Protein AF-A0A506TYK7-F1 (afdb_monomer)

Radius of gyration: 10.96 Å; Cα contacts (8 Å, |Δi|>4): 62; chains: 1; bounding box: 20×22×30 Å

Solvent-accessible surface area (backbone atoms only — not comparable to full-atom values): 4004 Å² total; per-residue (Å²): 106,58,72,69,58,53,53,50,53,50,46,54,53,59,68,70,47,76,85,71,88,59,56,43,51,50,58,60,55,50,72,72,41,81,47,87,74,42,80,58,57,68,68,60,51,48,52,50,48,50,53,54,30,52,79,67,73,45,57,68,38,77,70,90,121

pLDDT: mean 79.48, std 10.92, range [45.28, 91.94]

Structure (mmCIF, N/CA/C/O backbone):
data_AF-A0A506TYK7-F1
#
_entry.id   AF-A0A506TYK7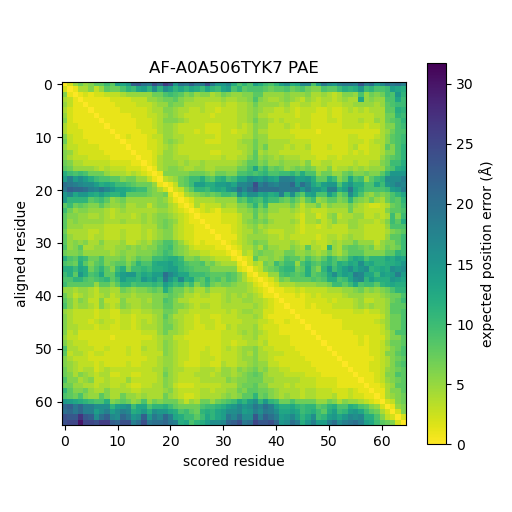-F1
#
loop_
_atom_site.group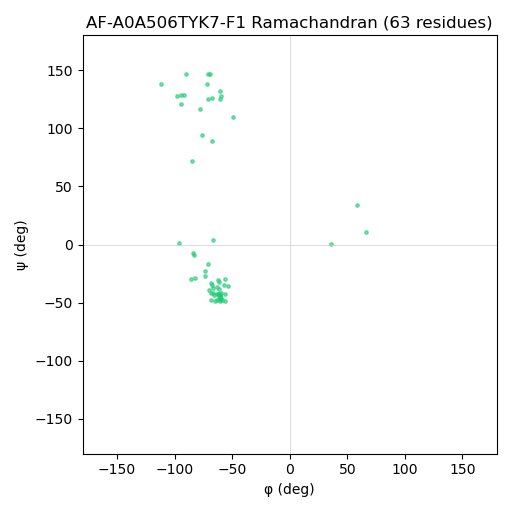_PDB
_atom_site.id
_atom_site.type_symbol
_atom_site.label_atom_id
_atom_site.label_alt_id
_atom_site.label_comp_id
_atom_site.label_asym_id
_atom_site.label_entity_id
_atom_site.label_seq_id
_atom_site.pdbx_PDB_ins_code
_atom_site.Cartn_x
_atom_site.Cartn_y
_atom_site.Cartn_z
_atom_site.occupancy
_atom_site.B_iso_or_equiv
_atom_site.auth_seq_id
_atom_site.auth_comp_id
_atom_site.auth_asym_id
_atom_site.auth_atom_id
_atom_site.pdbx_PDB_model_num
ATOM 1 N N . MET A 1 1 ? -4.801 4.615 16.275 1.00 59.19 1 MET A N 1
ATOM 2 C CA . MET A 1 1 ? -4.901 5.305 14.963 1.00 59.19 1 MET A CA 1
ATOM 3 C C . MET A 1 1 ? -5.987 4.600 14.128 1.00 59.19 1 MET A C 1
ATOM 5 O O . MET A 1 1 ? -6.271 3.457 14.448 1.00 59.19 1 MET A O 1
ATOM 9 N N . SER A 1 2 ? -6.645 5.216 13.134 1.00 75.00 2 SER A N 1
ATOM 10 C CA . SER A 1 2 ? -7.682 4.525 12.319 1.00 75.00 2 SER A CA 1
ATOM 11 C C . SER A 1 2 ? -7.084 3.844 11.078 1.00 75.00 2 SER A C 1
ATOM 13 O O . SER A 1 2 ? -6.172 4.403 10.472 1.00 75.00 2 SER A O 1
ATOM 15 N N . ASN A 1 3 ? -7.638 2.701 10.644 1.00 79.19 3 ASN A N 1
ATOM 16 C CA . ASN A 1 3 ? -7.181 1.936 9.463 1.00 79.19 3 ASN A CA 1
ATOM 17 C C . ASN A 1 3 ? -7.195 2.780 8.165 1.00 79.19 3 ASN A C 1
ATOM 19 O O . ASN A 1 3 ? -6.288 2.714 7.343 1.00 79.19 3 ASN A O 1
ATOM 23 N N . GLU A 1 4 ? -8.162 3.688 8.033 1.00 85.44 4 GLU A N 1
ATOM 24 C CA . GLU A 1 4 ? -8.229 4.647 6.922 1.00 85.44 4 GLU A CA 1
ATOM 25 C C . GLU A 1 4 ? -7.011 5.588 6.862 1.00 85.44 4 GLU A C 1
ATOM 27 O O . GLU A 1 4 ? -6.491 5.880 5.786 1.00 85.44 4 GLU A O 1
ATOM 32 N N . LYS A 1 5 ? -6.505 6.029 8.021 1.00 83.94 5 LYS A N 1
ATOM 33 C CA . LYS A 1 5 ? -5.315 6.885 8.092 1.00 83.94 5 LYS A CA 1
ATOM 34 C C . LYS A 1 5 ? -4.055 6.109 7.700 1.00 83.94 5 LYS A C 1
ATOM 36 O O . LYS A 1 5 ? -3.220 6.659 6.989 1.00 83.94 5 LYS A O 1
ATOM 41 N N . LEU A 1 6 ? -3.952 4.844 8.113 1.00 85.75 6 LEU A N 1
ATOM 42 C CA . LEU A 1 6 ? -2.867 3.945 7.713 1.00 85.75 6 LEU A CA 1
ATOM 43 C C . LEU A 1 6 ? -2.849 3.756 6.188 1.00 85.75 6 LEU A C 1
ATOM 45 O O . LEU A 1 6 ? -1.823 3.977 5.553 1.00 85.75 6 LEU A O 1
ATOM 49 N N . ARG A 1 7 ? -4.005 3.453 5.585 1.00 87.69 7 ARG A N 1
ATOM 50 C CA . ARG A 1 7 ? -4.165 3.339 4.123 1.00 87.69 7 ARG A CA 1
ATOM 51 C C . ARG A 1 7 ? -3.735 4.598 3.385 1.00 87.69 7 ARG A C 1
ATOM 53 O O . ARG A 1 7 ? -3.053 4.512 2.368 1.00 87.69 7 ARG A O 1
ATOM 60 N N . ARG A 1 8 ? -4.100 5.766 3.914 1.00 89.56 8 ARG A N 1
ATOM 61 C CA . ARG A 1 8 ? -3.689 7.049 3.345 1.00 89.56 8 ARG A CA 1
ATOM 62 C C . ARG A 1 8 ? -2.170 7.233 3.384 1.00 89.56 8 ARG A C 1
ATOM 64 O O . ARG A 1 8 ? -1.599 7.562 2.353 1.00 89.56 8 ARG A O 1
ATOM 71 N N . GLN A 1 9 ? -1.527 6.962 4.521 1.00 88.69 9 GLN A N 1
ATOM 72 C CA . GLN A 1 9 ? -0.069 7.068 4.657 1.00 88.69 9 GLN A CA 1
ATOM 73 C C . GLN A 1 9 ? 0.674 6.087 3.742 1.00 88.69 9 GLN A C 1
ATOM 75 O O . GLN A 1 9 ? 1.641 6.472 3.089 1.00 88.69 9 GLN A O 1
ATOM 80 N N . ILE A 1 10 ? 0.198 4.841 3.649 1.00 89.25 10 ILE A N 1
ATOM 81 C CA . ILE A 1 10 ? 0.722 3.830 2.720 1.00 89.25 10 ILE A CA 1
ATOM 82 C C . ILE A 1 10 ? 0.609 4.326 1.278 1.00 89.25 10 ILE A C 1
ATOM 84 O O . ILE A 1 10 ? 1.575 4.254 0.524 1.00 89.25 10 ILE A O 1
ATOM 88 N N . GLY A 1 11 ? -0.557 4.852 0.899 1.00 89.12 11 GLY A N 1
ATOM 89 C CA . GLY A 1 11 ? -0.790 5.400 -0.433 1.00 89.12 11 GLY A CA 1
ATOM 90 C C . GLY A 1 11 ? 0.146 6.561 -0.762 1.00 89.12 11 GLY A C 1
ATOM 91 O O . GLY A 1 11 ? 0.747 6.561 -1.830 1.00 89.12 11 GLY A O 1
ATOM 92 N N . GLU A 1 12 ? 0.320 7.503 0.168 1.00 90.19 12 GLU A N 1
ATOM 93 C CA . GLU A 1 12 ? 1.249 8.630 0.016 1.00 90.19 12 GLU A CA 1
ATOM 94 C C . GLU A 1 12 ? 2.692 8.135 -0.164 1.00 90.19 12 GLU A C 1
ATOM 96 O O . GLU A 1 12 ? 3.373 8.568 -1.089 1.00 90.19 12 GLU A O 1
ATOM 101 N N . LYS A 1 13 ? 3.135 7.160 0.642 1.00 87.94 13 LYS A N 1
ATOM 102 C CA . LYS A 1 13 ? 4.471 6.556 0.508 1.00 87.94 13 LYS A CA 1
ATOM 103 C C . LYS A 1 13 ? 4.659 5.852 -0.830 1.00 87.94 13 LYS A C 1
ATOM 105 O O . LYS A 1 13 ? 5.703 6.003 -1.452 1.00 87.94 13 LYS A O 1
ATOM 110 N N . LEU A 1 14 ? 3.656 5.110 -1.291 1.00 86.19 14 LEU A N 1
ATOM 111 C CA . LEU A 1 14 ? 3.677 4.452 -2.598 1.00 86.19 14 LEU A CA 1
ATOM 112 C C . LEU A 1 14 ? 3.752 5.455 -3.755 1.00 86.19 14 LEU A C 1
ATOM 114 O O . LEU A 1 14 ? 4.425 5.182 -4.745 1.00 86.19 14 LEU A O 1
ATOM 118 N N . ASP A 1 15 ? 3.087 6.603 -3.628 1.00 86.62 15 ASP A N 1
ATOM 119 C CA . ASP A 1 15 ? 3.104 7.663 -4.640 1.00 86.62 15 ASP A CA 1
ATOM 120 C C . ASP A 1 15 ? 4.443 8.430 -4.668 1.00 86.62 15 ASP A C 1
ATOM 122 O O . ASP A 1 15 ? 4.835 8.931 -5.723 1.00 86.62 15 ASP A O 1
ATOM 126 N N . GLU A 1 16 ? 5.161 8.494 -3.539 1.00 85.50 16 GLU A N 1
ATOM 127 C CA . GLU A 1 16 ? 6.518 9.058 -3.438 1.00 85.50 16 GLU A CA 1
ATOM 128 C C . GLU A 1 16 ? 7.596 8.157 -4.060 1.00 85.50 16 GLU A C 1
ATOM 130 O O . GLU A 1 16 ? 8.675 8.642 -4.416 1.00 85.50 16 GLU A O 1
ATOM 135 N N . LEU A 1 17 ? 7.337 6.851 -4.189 1.00 78.75 17 LEU A N 1
ATOM 136 C CA . LEU A 1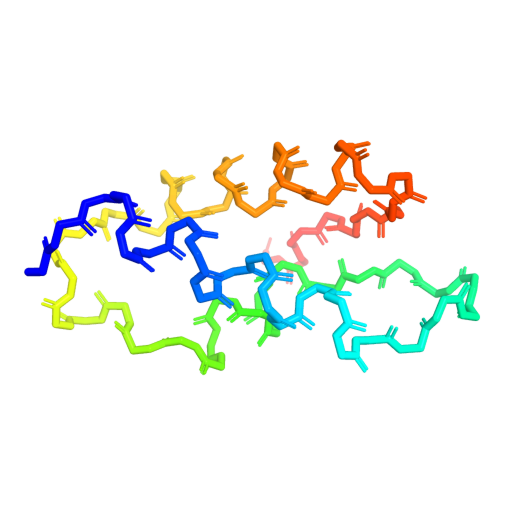 17 ? 8.326 5.921 -4.718 1.00 78.75 17 LEU A CA 1
ATOM 137 C C . LEU A 1 17 ? 8.533 6.123 -6.225 1.00 78.75 17 LEU A C 1
ATOM 139 O O . LEU A 1 17 ? 7.572 6.292 -6.986 1.00 78.75 17 LEU A O 1
ATOM 143 N N . PRO A 1 18 ? 9.792 6.073 -6.695 1.00 74.25 18 PRO A N 1
ATOM 144 C CA . PRO A 1 18 ? 10.075 6.162 -8.115 1.00 74.25 18 PRO A CA 1
ATOM 145 C C . PRO A 1 18 ? 9.397 4.990 -8.828 1.00 74.25 18 PRO A C 1
ATOM 147 O O . PRO A 1 18 ? 9.634 3.827 -8.518 1.00 74.25 18 PRO A O 1
ATOM 150 N N . ARG A 1 19 ? 8.573 5.293 -9.836 1.00 67.50 19 ARG A N 1
ATOM 151 C CA . ARG A 1 19 ? 7.896 4.290 -10.685 1.00 67.50 19 ARG A CA 1
ATOM 152 C C . ARG A 1 19 ? 8.862 3.476 -11.561 1.00 67.50 19 ARG A C 1
ATOM 154 O O . ARG A 1 19 ? 8.420 2.696 -12.403 1.00 67.50 19 ARG A O 1
ATOM 161 N N . GLU A 1 20 ? 10.167 3.691 -11.420 1.00 63.00 20 GLU A N 1
ATOM 162 C CA . GLU A 1 20 ? 11.220 2.979 -12.135 1.00 63.00 20 GLU A CA 1
ATOM 163 C C . GLU A 1 20 ? 11.260 1.525 -11.674 1.00 63.00 20 GLU A C 1
ATOM 165 O O . GLU A 1 20 ? 11.960 1.241 -10.719 1.00 63.00 20 GLU A O 1
ATOM 170 N N . ALA A 1 21 ? 10.477 0.658 -12.333 1.00 57.00 21 ALA A N 1
ATOM 171 C CA . ALA A 1 21 ? 10.548 -0.807 -12.530 1.00 57.00 21 ALA A CA 1
ATOM 172 C C . ALA A 1 21 ? 11.063 -1.750 -11.414 1.00 57.00 21 ALA A C 1
ATOM 174 O O . ALA A 1 21 ? 11.099 -2.966 -11.612 1.00 57.00 21 ALA A O 1
ATOM 175 N N . HIS A 1 22 ? 11.446 -1.245 -10.254 1.00 66.75 22 HIS A N 1
ATOM 176 C CA . HIS A 1 22 ? 11.987 -1.991 -9.148 1.00 66.75 22 HIS A CA 1
ATOM 177 C C . HIS A 1 22 ? 10.825 -2.372 -8.239 1.00 66.75 22 HIS A C 1
ATOM 179 O O . HIS A 1 22 ? 10.006 -1.517 -7.893 1.00 66.75 22 HIS A O 1
ATOM 185 N N . PRO A 1 23 ? 10.711 -3.661 -7.887 1.00 75.31 23 PRO A N 1
ATOM 186 C CA . PRO A 1 23 ? 9.675 -4.098 -6.978 1.00 75.31 23 PRO A CA 1
ATOM 187 C C . PRO A 1 23 ? 9.838 -3.359 -5.653 1.00 75.31 23 PRO A C 1
ATOM 189 O O . PRO A 1 23 ? 10.917 -3.343 -5.062 1.00 75.31 23 PRO A O 1
ATOM 192 N N . VAL A 1 24 ? 8.754 -2.743 -5.205 1.00 79.75 24 VAL A N 1
ATOM 193 C CA . VAL A 1 24 ? 8.695 -2.064 -3.922 1.00 79.75 24 VAL A CA 1
ATOM 194 C C . VAL A 1 24 ? 8.707 -3.111 -2.821 1.00 79.75 24 VAL A C 1
ATOM 196 O O . VAL A 1 24 ? 7.882 -4.026 -2.811 1.00 79.75 24 VAL A O 1
ATOM 199 N N . ASP A 1 25 ? 9.656 -2.982 -1.901 1.00 85.62 25 ASP A N 1
ATOM 200 C CA . ASP A 1 25 ? 9.740 -3.843 -0.731 1.00 85.62 25 ASP A CA 1
ATOM 201 C C . ASP A 1 25 ? 8.694 -3.399 0.303 1.00 85.62 25 ASP A C 1
ATOM 203 O O . ASP A 1 25 ? 8.731 -2.277 0.820 1.00 85.62 25 ASP A O 1
ATOM 207 N N . VAL A 1 26 ? 7.738 -4.285 0.596 1.00 83.25 26 VAL A N 1
ATOM 208 C CA . VAL A 1 26 ? 6.671 -4.016 1.569 1.00 83.25 26 VAL A CA 1
ATOM 209 C C . VAL A 1 26 ? 7.212 -3.777 2.977 1.00 83.25 26 VAL A C 1
ATOM 211 O O . VAL A 1 26 ? 6.639 -2.964 3.692 1.00 83.25 26 VAL A O 1
ATOM 214 N N . GLY A 1 27 ? 8.339 -4.391 3.344 1.00 80.94 27 GLY A N 1
ATOM 215 C CA . GLY A 1 27 ? 9.035 -4.166 4.607 1.00 80.94 27 GLY A CA 1
ATOM 216 C C . GLY A 1 27 ? 9.662 -2.775 4.684 1.00 80.94 27 GLY A C 1
ATOM 217 O O . GLY A 1 27 ? 9.661 -2.154 5.743 1.00 80.94 27 GLY A O 1
ATOM 218 N N . THR A 1 28 ? 10.119 -2.226 3.554 1.00 83.62 28 THR A N 1
ATOM 219 C CA . THR A 1 28 ? 10.608 -0.835 3.498 1.00 83.62 28 THR A CA 1
ATOM 220 C C . THR A 1 28 ? 9.475 0.165 3.731 1.00 83.62 28 THR A C 1
ATOM 222 O O . THR A 1 28 ? 9.653 1.133 4.472 1.00 83.62 28 THR A O 1
ATOM 225 N N . ILE A 1 29 ? 8.293 -0.065 3.147 1.00 83.56 29 ILE A N 1
ATOM 226 C CA . ILE A 1 29 ? 7.115 0.780 3.404 1.00 83.56 29 ILE A CA 1
ATOM 227 C C . ILE A 1 29 ? 6.622 0.600 4.837 1.00 83.56 29 ILE A C 1
ATOM 229 O O . ILE A 1 29 ? 6.399 1.595 5.520 1.00 83.56 29 ILE A O 1
ATOM 233 N N . ALA A 1 30 ? 6.490 -0.646 5.293 1.00 82.25 30 ALA A N 1
ATOM 234 C CA . ALA A 1 30 ? 6.069 -0.986 6.644 1.00 82.25 30 ALA A CA 1
ATOM 235 C C . ALA A 1 30 ? 6.980 -0.327 7.688 1.00 82.25 30 ALA A C 1
ATOM 237 O O . ALA A 1 30 ? 6.478 0.368 8.556 1.00 82.25 30 ALA A O 1
ATOM 238 N N . GLY A 1 31 ? 8.305 -0.431 7.544 1.00 80.44 31 GLY A N 1
ATOM 239 C CA . GLY A 1 31 ? 9.271 0.210 8.443 1.00 80.44 31 GLY A CA 1
ATOM 240 C C . GLY A 1 31 ? 9.363 1.736 8.313 1.00 80.44 31 GLY A C 1
ATOM 241 O O . GLY A 1 31 ? 9.889 2.395 9.206 1.00 80.44 31 GLY A O 1
ATOM 242 N N . SER A 1 32 ? 8.853 2.319 7.223 1.00 80.56 32 SER A N 1
ATOM 243 C CA . SER A 1 32 ? 8.728 3.779 7.069 1.00 80.56 32 SER A CA 1
ATOM 244 C C . SER A 1 32 ? 7.468 4.342 7.733 1.00 80.56 32 SER A C 1
ATOM 246 O O . SER A 1 32 ? 7.296 5.562 7.794 1.00 80.56 32 SER A O 1
ATOM 248 N N . ILE A 1 33 ? 6.566 3.471 8.182 1.00 78.31 33 ILE A N 1
ATOM 249 C CA . ILE A 1 33 ? 5.322 3.815 8.858 1.00 78.31 33 ILE A CA 1
ATOM 250 C C . ILE A 1 33 ? 5.459 3.348 10.304 1.00 78.31 33 ILE A C 1
ATOM 252 O O . ILE A 1 33 ? 5.969 2.269 10.578 1.00 78.31 33 ILE A O 1
ATOM 256 N N . ASP A 1 34 ? 5.013 4.160 11.253 1.00 71.94 34 ASP A N 1
ATOM 257 C CA . ASP A 1 34 ? 5.042 3.766 12.659 1.00 71.94 34 ASP A CA 1
ATOM 258 C C . ASP A 1 34 ? 3.906 2.762 12.937 1.00 71.94 34 ASP A C 1
ATOM 260 O O . ASP A 1 34 ? 2.738 3.136 13.098 1.00 71.94 34 ASP A O 1
ATOM 264 N N . LEU A 1 35 ? 4.229 1.466 12.867 1.00 69.12 35 LEU A N 1
ATOM 265 C CA . LEU A 1 35 ? 3.262 0.373 13.015 1.00 69.12 35 LEU A CA 1
ATOM 266 C C . LEU A 1 35 ? 3.022 -0.010 14.475 1.00 69.12 35 LEU A C 1
ATOM 268 O O . LEU A 1 35 ? 1.905 -0.416 14.807 1.00 69.12 35 LEU A O 1
ATOM 272 N N . ASP A 1 36 ? 4.012 0.167 15.349 1.00 64.62 36 ASP A N 1
ATOM 273 C CA . ASP A 1 36 ? 3.924 -0.164 16.773 1.00 64.62 36 ASP A CA 1
ATOM 274 C C . ASP A 1 36 ? 2.829 0.651 17.491 1.00 64.62 36 ASP A C 1
ATOM 276 O O . ASP A 1 36 ? 2.133 0.130 18.366 1.00 64.62 36 ASP A O 1
ATOM 280 N N . GLU A 1 37 ? 2.569 1.894 17.063 1.00 59.03 37 GLU A N 1
ATOM 281 C CA . GLU A 1 37 ? 1.462 2.720 17.580 1.00 59.03 37 GLU A CA 1
ATOM 282 C C . GLU A 1 37 ? 0.098 2.454 16.907 1.00 59.03 37 GLU A C 1
ATOM 284 O O . GLU A 1 37 ? -0.943 2.998 17.311 1.00 59.03 37 GLU A O 1
ATOM 289 N N . SER A 1 38 ? 0.069 1.638 15.850 1.00 65.88 38 SER A N 1
ATOM 290 C CA . SER A 1 38 ? -1.144 1.404 15.062 1.00 65.88 38 SER A CA 1
ATOM 291 C C . SER A 1 38 ? -2.070 0.356 15.687 1.00 65.88 38 SER A C 1
ATOM 293 O O . SER A 1 38 ? -3.288 0.453 15.518 1.00 65.88 38 SER A O 1
ATOM 295 N N . GLY A 1 39 ? -1.513 -0.609 16.431 1.00 72.50 39 GLY A N 1
ATOM 296 C CA . GLY A 1 39 ? -2.241 -1.781 16.929 1.00 72.50 39 GLY A CA 1
ATOM 297 C C . GLY A 1 39 ? -2.704 -2.739 15.822 1.00 72.50 39 GLY A C 1
ATOM 298 O O . GLY A 1 39 ? -3.507 -3.630 16.092 1.00 72.50 39 GLY A O 1
ATOM 299 N N . VAL A 1 40 ? -2.231 -2.540 14.587 1.00 79.31 40 VAL A N 1
ATOM 300 C CA . VAL A 1 40 ? -2.505 -3.390 13.425 1.00 79.31 40 VAL A CA 1
ATOM 301 C C . VAL A 1 40 ? -1.365 -4.400 13.307 1.00 79.31 40 VAL A C 1
ATOM 303 O O . VAL A 1 40 ? -0.201 -3.999 13.336 1.00 79.31 40 VAL A O 1
ATOM 306 N N . PRO A 1 41 ? -1.655 -5.702 13.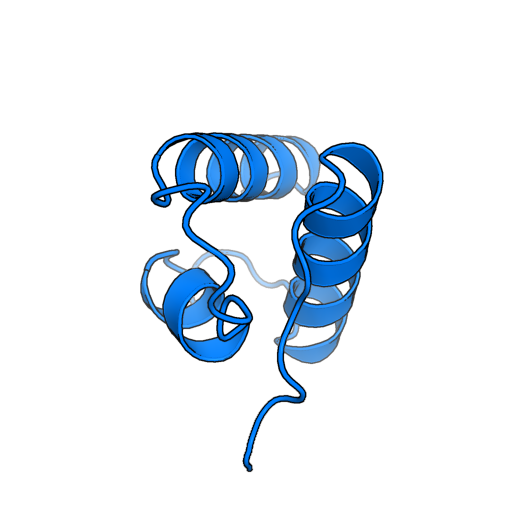194 1.00 82.94 41 PRO A N 1
ATOM 307 C CA . PRO A 1 41 ? -0.606 -6.696 13.061 1.00 82.94 41 PRO A CA 1
ATOM 308 C C . PRO A 1 41 ? 0.084 -6.568 11.693 1.00 82.94 41 PRO A C 1
ATOM 310 O O . PRO A 1 41 ? -0.534 -6.216 10.688 1.00 82.94 41 PRO A O 1
ATOM 313 N N . GLU A 1 42 ? 1.385 -6.856 11.656 1.00 82.38 42 GLU A N 1
ATOM 314 C CA . GLU A 1 42 ? 2.244 -6.656 10.479 1.00 82.38 42 GLU A CA 1
ATOM 315 C C . GLU A 1 42 ? 1.695 -7.338 9.210 1.00 82.38 42 GLU A C 1
ATOM 317 O O . GLU A 1 42 ? 1.757 -6.780 8.116 1.00 82.38 42 GLU A O 1
ATOM 322 N N . ASN A 1 43 ? 1.073 -8.510 9.352 1.00 84.62 43 ASN A N 1
ATOM 323 C CA . ASN A 1 43 ? 0.440 -9.218 8.240 1.00 84.62 43 ASN A CA 1
ATOM 324 C C . ASN A 1 43 ? -0.693 -8.406 7.589 1.00 84.62 43 ASN A C 1
ATOM 326 O O . ASN A 1 43 ? -0.751 -8.340 6.365 1.00 84.62 43 ASN A O 1
ATOM 330 N N . GLU A 1 44 ? -1.554 -7.759 8.380 1.00 87.25 44 GLU A N 1
ATOM 331 C CA . GLU A 1 44 ? -2.624 -6.902 7.856 1.00 87.25 44 GLU A CA 1
ATOM 332 C C . GLU A 1 44 ? -2.040 -5.663 7.173 1.00 87.25 44 GLU A C 1
ATOM 334 O O . GLU A 1 44 ? -2.525 -5.230 6.129 1.00 87.25 44 GLU A O 1
ATOM 339 N N . VAL A 1 45 ? -0.957 -5.106 7.720 1.00 85.62 45 VAL A N 1
ATOM 340 C CA . VAL A 1 45 ? -0.249 -3.982 7.095 1.00 85.62 45 VAL A CA 1
ATOM 341 C C . VAL A 1 45 ? 0.292 -4.392 5.727 1.00 85.62 45 VAL A C 1
ATOM 343 O O . VAL A 1 45 ? 0.091 -3.672 4.749 1.00 85.62 45 VAL A O 1
ATOM 346 N N . HIS A 1 46 ? 0.924 -5.561 5.628 1.00 87.44 46 HIS A N 1
ATOM 347 C CA . HIS A 1 46 ? 1.417 -6.098 4.361 1.00 87.44 46 HIS A CA 1
ATOM 348 C C . HIS A 1 46 ? 0.293 -6.295 3.337 1.00 87.44 46 HIS A C 1
ATOM 350 O O . HIS A 1 46 ? 0.467 -5.934 2.170 1.00 87.44 46 HIS A O 1
ATOM 356 N N . GLU A 1 47 ? -0.866 -6.809 3.757 1.00 89.31 47 GLU A N 1
ATOM 357 C CA . GLU A 1 47 ? -2.043 -6.942 2.890 1.00 89.31 47 GLU A CA 1
ATOM 358 C C . GLU A 1 47 ? -2.535 -5.579 2.386 1.00 89.31 47 GLU A C 1
ATOM 360 O O . GLU A 1 47 ? -2.815 -5.421 1.195 1.00 89.31 47 GLU A O 1
ATOM 365 N N . ILE A 1 48 ? -2.568 -4.564 3.255 1.00 89.38 48 ILE A N 1
ATOM 366 C CA . ILE A 1 48 ? -2.959 -3.201 2.879 1.00 89.38 48 ILE A CA 1
ATOM 367 C C . ILE A 1 48 ? -1.951 -2.585 1.895 1.00 89.38 48 ILE A C 1
ATOM 369 O O . ILE A 1 48 ? -2.366 -1.978 0.906 1.00 89.38 48 ILE A O 1
ATOM 373 N N . ILE A 1 49 ? -0.644 -2.749 2.127 1.00 88.44 49 ILE A N 1
ATOM 374 C CA . ILE A 1 49 ? 0.409 -2.264 1.219 1.00 88.44 49 ILE A CA 1
ATOM 375 C C . ILE A 1 49 ? 0.268 -2.917 -0.155 1.00 88.44 49 ILE A C 1
ATOM 377 O O . ILE A 1 49 ? 0.289 -2.216 -1.167 1.00 88.44 49 ILE A O 1
ATOM 381 N N . ALA A 1 50 ? 0.083 -4.238 -0.203 1.00 88.62 50 ALA A N 1
ATOM 382 C CA . ALA A 1 50 ? -0.091 -4.966 -1.454 1.00 88.62 50 ALA A CA 1
ATOM 383 C C . ALA A 1 50 ? -1.338 -4.495 -2.222 1.00 88.62 50 ALA A C 1
ATOM 385 O O . ALA A 1 50 ? -1.271 -4.286 -3.434 1.00 88.62 50 ALA A O 1
ATOM 386 N N . GLU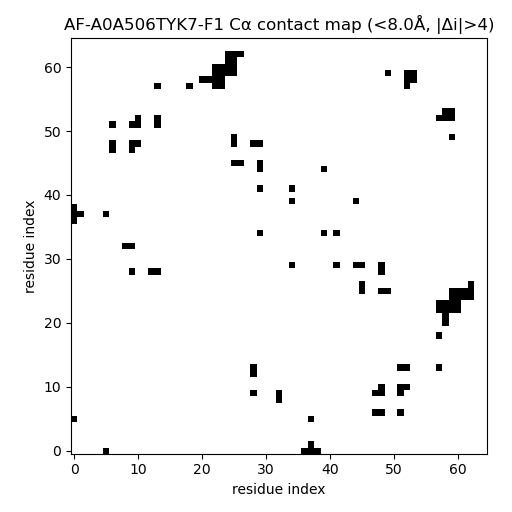 A 1 51 ? -2.459 -4.279 -1.528 1.00 91.38 51 GLU A N 1
ATOM 387 C CA . GLU A 1 51 ? -3.695 -3.785 -2.138 1.00 91.38 51 GLU A CA 1
ATOM 388 C C . GLU A 1 51 ? -3.532 -2.362 -2.699 1.00 91.38 51 GLU A C 1
ATOM 390 O O . GLU A 1 51 ? -3.895 -2.092 -3.848 1.00 91.38 51 GLU A O 1
ATOM 395 N N . GLU A 1 52 ? -2.967 -1.443 -1.912 1.00 91.94 52 GLU A N 1
ATOM 396 C CA . GLU A 1 52 ? -2.762 -0.053 -2.330 1.00 91.94 52 GLU A CA 1
ATOM 397 C C . GLU A 1 52 ? -1.731 0.072 -3.461 1.00 91.94 52 GLU A C 1
ATOM 399 O O . GLU A 1 52 ? -1.907 0.907 -4.357 1.00 91.94 52 GLU A O 1
ATOM 404 N N . ALA A 1 53 ? -0.697 -0.774 -3.465 1.00 88.12 53 ALA A N 1
ATOM 405 C CA . ALA A 1 53 ? 0.293 -0.849 -4.535 1.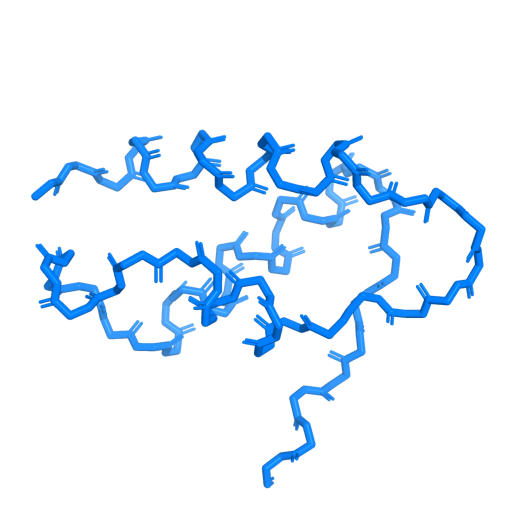00 88.12 53 ALA A CA 1
ATOM 406 C C . ALA A 1 53 ? -0.314 -1.408 -5.829 1.00 88.12 53 ALA A C 1
ATOM 408 O O . ALA A 1 53 ? -0.097 -0.848 -6.907 1.00 88.12 53 ALA A O 1
ATOM 409 N N . ALA A 1 54 ? -1.150 -2.449 -5.731 1.00 87.25 54 ALA A N 1
ATOM 410 C CA . ALA A 1 54 ? -1.843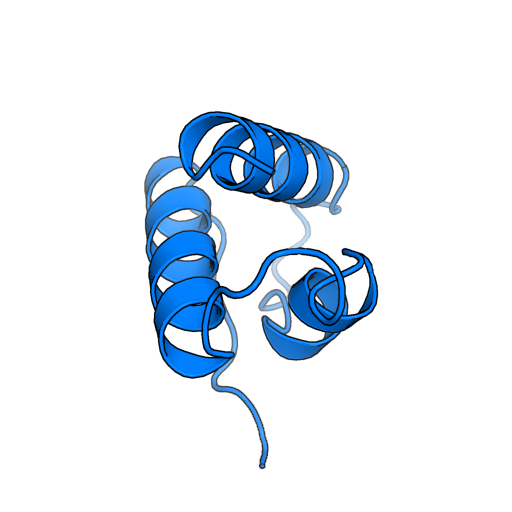 -3.033 -6.877 1.00 87.25 54 ALA A CA 1
ATOM 411 C C . ALA A 1 54 ? -2.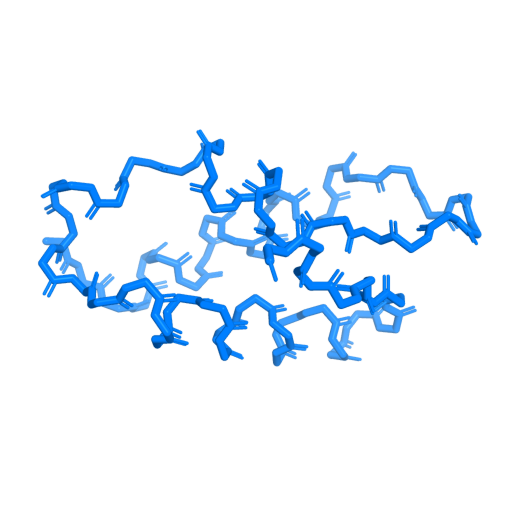767 -2.019 -7.569 1.00 87.25 54 ALA A C 1
ATOM 413 O O . ALA A 1 54 ? -2.726 -1.892 -8.793 1.00 87.25 54 ALA A O 1
ATOM 414 N N . LYS A 1 55 ? -3.531 -1.223 -6.803 1.00 88.94 55 LYS A N 1
ATOM 415 C CA . LYS A 1 55 ? -4.368 -0.129 -7.347 1.00 88.94 55 LYS A CA 1
ATOM 416 C C . LYS A 1 55 ? -3.561 0.880 -8.171 1.00 88.94 55 LYS A C 1
ATOM 418 O O . LYS A 1 55 ? -4.090 1.485 -9.102 1.00 88.94 55 LYS A O 1
ATOM 423 N N . ARG A 1 56 ? -2.283 1.053 -7.833 1.00 86.19 56 ARG A N 1
ATOM 424 C CA . ARG A 1 56 ? -1.350 1.993 -8.470 1.00 86.19 56 ARG A CA 1
ATOM 425 C C . ARG A 1 56 ? -0.486 1.354 -9.555 1.00 86.19 56 ARG A C 1
ATOM 427 O O . ARG A 1 56 ? 0.308 2.058 -10.171 1.00 86.19 56 ARG A O 1
ATOM 434 N N . ASN A 1 57 ? -0.671 0.063 -9.839 1.00 87.88 57 ASN A N 1
ATOM 435 C CA . ASN A 1 57 ? 0.162 -0.717 -10.760 1.00 87.88 57 ASN A CA 1
ATOM 436 C C . ASN A 1 57 ? 1.648 -0.732 -10.355 1.00 87.88 57 ASN A C 1
ATOM 438 O O . ASN A 1 57 ? 2.534 -0.751 -11.208 1.00 87.88 57 ASN A O 1
ATOM 442 N N . ILE A 1 58 ? 1.919 -0.712 -9.049 1.00 85.62 58 ILE A N 1
ATOM 443 C CA . ILE A 1 58 ? 3.267 -0.783 -8.489 1.00 85.62 58 ILE A CA 1
ATOM 444 C C . ILE A 1 58 ? 3.565 -2.254 -8.160 1.00 85.62 58 ILE A C 1
ATOM 446 O O . ILE A 1 58 ? 2.825 -2.859 -7.379 1.00 85.62 58 ILE A O 1
ATOM 450 N N . PRO A 1 59 ? 4.617 -2.865 -8.737 1.00 84.19 59 PRO A N 1
ATOM 451 C CA . PRO A 1 59 ? 5.000 -4.226 -8.386 1.00 84.19 59 PRO A CA 1
ATOM 452 C C . PRO A 1 59 ? 5.519 -4.260 -6.946 1.00 84.19 59 PRO A C 1
ATOM 454 O O . PRO A 1 59 ? 6.441 -3.525 -6.606 1.00 84.19 59 PRO A O 1
ATOM 457 N N . VAL A 1 60 ? 4.953 -5.127 -6.108 1.00 83.75 60 VAL A N 1
ATOM 458 C CA . VAL A 1 60 ? 5.454 -5.387 -4.750 1.00 83.75 60 VAL A CA 1
ATOM 459 C C . VAL A 1 60 ? 6.323 -6.638 -4.739 1.00 83.75 60 VAL A C 1
ATOM 461 O O . VAL A 1 60 ? 5.929 -7.696 -5.237 1.00 83.75 60 VAL A O 1
ATOM 464 N N . GLY A 1 61 ? 7.532 -6.509 -4.196 1.00 78.25 61 GLY A N 1
ATOM 465 C CA . GLY A 1 61 ? 8.416 -7.638 -3.933 1.00 78.25 61 GLY A CA 1
ATOM 466 C C . GLY A 1 61 ? 7.877 -8.470 -2.774 1.00 78.25 61 GLY A C 1
ATOM 467 O O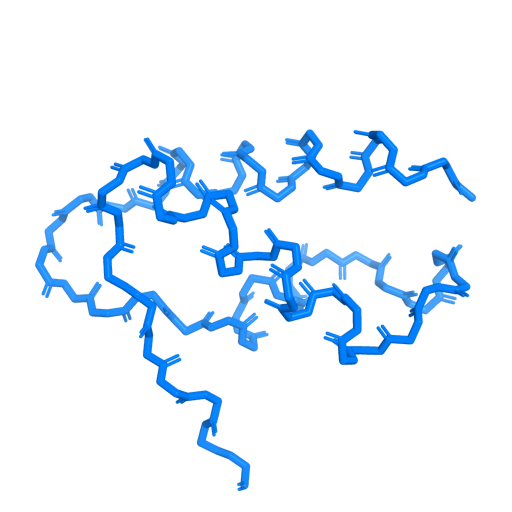 . GLY A 1 61 ? 7.270 -7.933 -1.847 1.00 78.25 61 GLY A O 1
ATOM 468 N N . LYS A 1 62 ? 8.088 -9.791 -2.804 1.00 63.50 62 LYS A N 1
ATOM 469 C CA . LYS A 1 62 ? 7.806 -10.617 -1.624 1.00 63.50 62 LYS A CA 1
ATOM 470 C C . LYS A 1 62 ? 8.690 -10.137 -0.474 1.00 63.50 62 LYS A C 1
ATOM 472 O O . LYS A 1 62 ? 9.896 -9.998 -0.674 1.00 63.50 62 LYS A O 1
ATOM 477 N N . ALA A 1 63 ? 8.092 -9.946 0.704 1.00 58.22 63 ALA A N 1
ATOM 478 C CA . ALA A 1 63 ? 8.829 -9.780 1.950 1.00 58.22 63 ALA A CA 1
ATOM 479 C C . ALA A 1 63 ? 9.853 -10.919 2.044 1.00 58.22 63 ALA A C 1
ATOM 481 O O . ALA A 1 63 ? 9.482 -12.092 2.117 1.00 58.22 63 ALA A O 1
ATOM 482 N N . SER A 1 64 ? 11.134 -10.580 1.909 1.00 47.31 64 SER A N 1
ATOM 483 C CA . SER A 1 64 ? 12.230 -11.540 2.010 1.00 47.31 64 SER A CA 1
ATOM 484 C C . SER A 1 64 ? 12.582 -11.682 3.487 1.00 47.31 64 SER A C 1
ATOM 486 O O . SER A 1 64 ? 13.577 -11.130 3.946 1.00 47.31 64 SER A O 1
ATOM 488 N N . GLY A 1 65 ? 11.689 -12.342 4.225 1.00 45.28 65 GLY A N 1
ATOM 489 C CA . GLY A 1 65 ? 11.894 -12.815 5.594 1.00 45.28 65 GLY A CA 1
ATOM 490 C C . GLY A 1 65 ? 12.048 -14.325 5.609 1.00 45.28 65 GLY A C 1
ATOM 491 O O . GLY A 1 65 ? 11.254 -14.990 4.903 1.00 45.28 65 GLY A O 1
#

Sequence (65 aa):
MSNEKLRRQIGEKLDELPREAHPVDVGTIAGSIDLDESGVPENEVHEIIAEEAAKRNIPVGKASG

Mean predicted aligned error: 5.84 Å

Foldseek 3Di:
DDPVVLLVLLLVVLVPDPLPPDAAELVVSVVVDDVVVVPDDSVVSSVSNVVSCVVVVHHHDPNPD

Nearest PDB structures (foldseek):
  3ol4-assembly1_B  TM=6.956E-01  e=2.355E+00  Mycolicibacterium smegmatis MC2 155

Secondary structure (DSSP, 8-state):
--HHHHHHHHHHHHHHS--SSPPEEHHHHHHTS--TTTT--HHHHHHHHHHHHHHTTPPEEP---

Organism: NCBI:txid2590452